Protein AF-A0A944MB82-F1 (afdb_monomer_lite)

Organism: NCBI:txid2792791

Sequence (77 aa):
MSGQESNKLRVNLNPISLEADLAYFGARLELVGEPETSYQAAQLKVYKALEAALEENLKRLRKKESRAKAKKEKSKD

Secondary structure (DSSP, 8-state):
--------------HHHHHHHHHHHHHHHHHH-S--SHHHHHHHHHHHHHHHHHHHHHHHHHHHHHHHHHHHHTT--

Radius of gyration: 18.88 Å; chains: 1; bounding box: 58×15×48 Å

pLDDT: mean 78.77, std 13.62, range [38.38, 91.94]

Structure (mmCIF, N/CA/C/O backbone):
data_AF-A0A944MB82-F1
#
_entry.id   AF-A0A944MB82-F1
#
loop_
_atom_site.group_PDB
_atom_site.id
_atom_site.type_symbol
_atom_site.label_atom_id
_atom_site.label_alt_id
_atom_site.label_comp_id
_atom_site.label_asym_id
_atom_site.label_entity_id
_atom_site.label_seq_id
_atom_site.pdbx_PDB_ins_code
_atom_site.Cartn_x
_atom_site.Cartn_y
_atom_site.Cartn_z
_atom_site.occupancy
_atom_site.B_iso_or_equiv
_atom_site.auth_seq_id
_atom_site.auth_comp_id
_atom_site.auth_asym_id
_atom_site.auth_atom_id
_atom_site.pdbx_PDB_model_num
ATOM 1 N N . MET A 1 1 ? 43.497 3.362 13.884 1.00 38.38 1 MET A N 1
ATOM 2 C CA . MET A 1 1 ? 42.094 3.523 14.319 1.00 38.38 1 MET A CA 1
ATOM 3 C C . MET A 1 1 ? 41.193 3.127 13.164 1.00 38.38 1 MET A C 1
ATOM 5 O O . MET A 1 1 ? 41.474 3.496 12.033 1.00 38.38 1 MET A O 1
ATOM 9 N N . SER A 1 2 ? 40.219 2.272 13.455 1.00 45.41 2 SER A N 1
ATOM 10 C CA . SER A 1 2 ? 39.380 1.498 12.535 1.00 45.41 2 SER A CA 1
ATOM 11 C C . SER A 1 2 ? 38.560 2.359 11.570 1.00 45.41 2 SER A C 1
ATOM 13 O O . SER A 1 2 ? 37.745 3.168 12.012 1.00 45.41 2 SER A O 1
ATOM 15 N N . GLY A 1 3 ? 38.721 2.130 10.264 1.00 47.19 3 GLY A N 1
ATOM 16 C CA . GLY A 1 3 ? 37.773 2.590 9.254 1.00 47.19 3 GLY A CA 1
ATOM 17 C C . GLY A 1 3 ? 36.439 1.880 9.463 1.00 47.19 3 GLY A C 1
ATOM 18 O O . GLY A 1 3 ? 36.345 0.669 9.280 1.00 47.19 3 GLY A O 1
ATOM 19 N N . GLN A 1 4 ? 35.423 2.619 9.906 1.00 50.88 4 GLN A N 1
ATOM 20 C CA . GLN A 1 4 ? 34.048 2.134 9.936 1.00 50.88 4 GLN A CA 1
ATOM 21 C C . GLN A 1 4 ? 33.567 1.962 8.490 1.00 50.88 4 GLN A C 1
ATOM 23 O O . GLN A 1 4 ? 33.057 2.894 7.868 1.00 50.88 4 GLN A O 1
ATOM 28 N N . GLU A 1 5 ? 33.755 0.754 7.961 1.00 51.34 5 GLU A N 1
ATOM 29 C CA . GLU A 1 5 ? 33.024 0.220 6.815 1.00 51.34 5 GLU A CA 1
ATOM 30 C C . GLU A 1 5 ? 31.534 0.456 7.076 1.00 51.34 5 GLU A C 1
ATOM 32 O O . GLU A 1 5 ? 30.905 -0.172 7.933 1.00 51.34 5 GLU A O 1
ATOM 37 N N . SER A 1 6 ? 30.971 1.445 6.388 1.00 54.53 6 SER A N 1
ATOM 38 C CA . SER A 1 6 ? 29.556 1.760 6.475 1.00 54.53 6 SER A CA 1
ATOM 39 C C . SER A 1 6 ? 28.818 0.619 5.789 1.00 54.53 6 SER A C 1
ATOM 41 O O . SER A 1 6 ? 28.627 0.634 4.573 1.00 54.53 6 SER A O 1
ATOM 43 N N . ASN A 1 7 ? 28.424 -0.381 6.583 1.00 48.03 7 ASN A N 1
ATOM 44 C CA . ASN A 1 7 ? 27.521 -1.467 6.218 1.00 48.03 7 ASN A CA 1
ATOM 45 C C . ASN A 1 7 ? 26.159 -0.874 5.829 1.00 48.03 7 ASN A C 1
ATOM 47 O O . ASN A 1 7 ? 25.171 -0.941 6.557 1.00 48.03 7 ASN A O 1
ATOM 51 N N . LYS A 1 8 ? 26.099 -0.235 4.658 1.00 55.62 8 LYS A N 1
ATOM 52 C CA . LYS A 1 8 ? 24.851 0.081 3.980 1.00 55.62 8 LYS A CA 1
ATOM 53 C C . LYS A 1 8 ? 24.272 -1.263 3.585 1.00 55.62 8 LYS A C 1
ATOM 55 O O . LYS A 1 8 ? 24.630 -1.796 2.536 1.00 55.62 8 LYS A O 1
ATOM 60 N N . LEU A 1 9 ? 23.404 -1.801 4.440 1.00 55.25 9 LEU A N 1
ATOM 61 C CA . LEU A 1 9 ? 22.486 -2.878 4.100 1.00 55.25 9 LEU A CA 1
ATOM 62 C C . LEU A 1 9 ? 21.777 -2.454 2.814 1.00 55.25 9 LEU A C 1
ATOM 64 O O . LEU A 1 9 ? 20.876 -1.614 2.816 1.00 55.25 9 LEU A O 1
ATOM 68 N N . ARG A 1 10 ? 22.269 -2.955 1.681 1.00 56.78 10 ARG A N 1
ATOM 69 C CA . ARG A 1 10 ? 21.647 -2.728 0.385 1.00 56.78 10 ARG A CA 1
ATOM 70 C C . ARG A 1 10 ? 20.409 -3.601 0.379 1.00 56.78 10 ARG A C 1
ATOM 72 O O . ARG A 1 10 ? 20.475 -4.767 0.010 1.00 56.78 10 ARG A O 1
ATOM 79 N N . VAL A 1 11 ? 19.299 -3.034 0.841 1.00 63.09 11 VAL A N 1
ATOM 80 C CA . VAL A 1 11 ? 17.988 -3.658 0.701 1.00 63.09 11 VAL A CA 1
ATOM 81 C C . VAL A 1 11 ? 17.751 -3.813 -0.796 1.00 63.09 11 VAL A C 1
ATOM 83 O O . VAL A 1 11 ? 17.611 -2.828 -1.525 1.00 63.09 11 VAL A O 1
ATOM 86 N N . ASN A 1 12 ? 17.817 -5.054 -1.272 1.00 66.38 12 ASN A N 1
ATOM 87 C CA . ASN A 1 12 ? 17.579 -5.367 -2.667 1.00 66.38 12 ASN A CA 1
ATOM 88 C C . ASN A 1 12 ? 16.064 -5.397 -2.870 1.00 66.38 12 ASN A C 1
ATOM 90 O O . ASN A 1 12 ? 15.413 -6.417 -2.668 1.00 66.38 12 ASN A O 1
ATOM 94 N N . LEU A 1 13 ? 15.499 -4.228 -3.158 1.00 69.94 13 LEU A N 1
ATOM 95 C CA . LEU A 1 13 ? 14.067 -4.060 -3.350 1.00 69.94 13 LEU A CA 1
ATOM 96 C C . LEU A 1 13 ? 13.648 -4.739 -4.660 1.00 69.94 13 LEU A C 1
ATOM 98 O O . LEU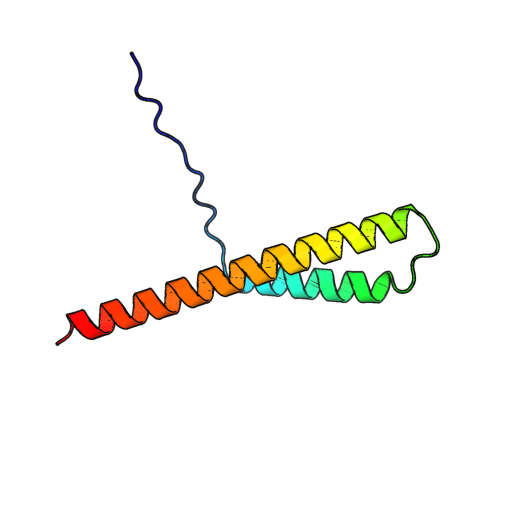 A 1 13 ? 13.989 -4.261 -5.743 1.00 69.94 13 LEU A O 1
ATOM 102 N N . ASN A 1 14 ? 12.930 -5.857 -4.551 1.00 81.06 14 ASN A N 1
ATOM 103 C CA . ASN A 1 14 ? 12.345 -6.564 -5.685 1.00 81.06 14 ASN A CA 1
ATOM 104 C C . ASN A 1 14 ? 11.026 -5.877 -6.095 1.00 81.06 14 ASN A C 1
ATOM 106 O O . ASN A 1 14 ? 10.116 -5.817 -5.264 1.00 81.06 14 ASN A O 1
ATOM 110 N N . PRO A 1 15 ? 10.883 -5.395 -7.345 1.00 78.25 15 PRO A N 1
ATOM 111 C CA . PRO A 1 15 ? 9.647 -4.777 -7.823 1.00 78.25 15 PRO A CA 1
ATOM 112 C C . PRO A 1 15 ? 8.400 -5.651 -7.639 1.00 78.25 15 PRO A C 1
ATOM 114 O O . PRO A 1 15 ? 7.367 -5.133 -7.235 1.00 78.25 15 PRO A O 1
ATOM 117 N N . ILE A 1 16 ? 8.505 -6.969 -7.850 1.00 83.25 16 ILE A N 1
ATOM 118 C CA . ILE A 1 16 ? 7.369 -7.899 -7.711 1.00 83.25 16 ILE A CA 1
ATOM 119 C C . ILE A 1 16 ? 6.898 -7.966 -6.254 1.00 83.25 16 ILE A C 1
ATOM 121 O O . ILE A 1 16 ? 5.702 -7.949 -5.983 1.00 83.25 16 ILE A O 1
ATOM 125 N N . SER A 1 17 ? 7.835 -8.014 -5.303 1.00 85.25 17 SER A N 1
ATOM 126 C CA . SER A 1 17 ? 7.502 -8.021 -3.875 1.00 85.25 17 SER A CA 1
ATOM 127 C C . SER A 1 17 ? 6.829 -6.713 -3.456 1.00 85.25 17 SER A C 1
ATOM 129 O O . SER 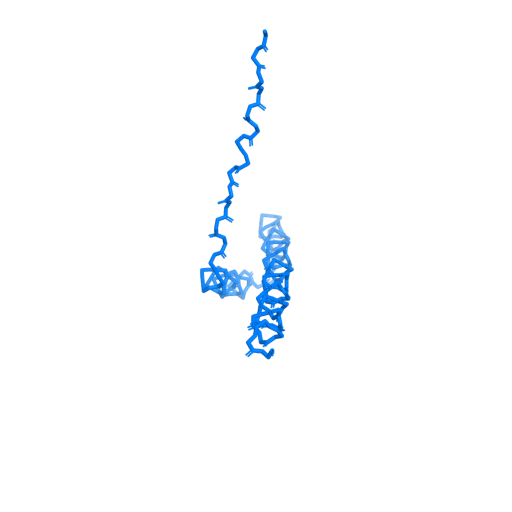A 1 17 ? 5.833 -6.744 -2.747 1.00 85.25 17 SER A O 1
ATOM 131 N N . LEU A 1 18 ? 7.317 -5.576 -3.962 1.00 83.94 18 LEU A N 1
ATOM 132 C CA . LEU A 1 18 ? 6.709 -4.269 -3.697 1.00 83.94 18 LEU A CA 1
ATOM 133 C C . LEU A 1 18 ? 5.290 -4.149 -4.275 1.00 83.94 18 LEU A C 1
ATOM 135 O O . LEU A 1 18 ? 4.425 -3.545 -3.650 1.00 83.94 18 LEU A O 1
ATOM 139 N N . GLU A 1 19 ? 5.042 -4.715 -5.457 1.00 84.88 19 GLU A N 1
ATOM 140 C CA . GLU A 1 19 ? 3.708 -4.743 -6.069 1.00 84.88 19 GLU A CA 1
ATOM 141 C C . GLU A 1 19 ? 2.735 -5.633 -5.277 1.00 84.88 19 GLU A C 1
ATOM 143 O O . GLU A 1 19 ? 1.576 -5.262 -5.097 1.00 84.88 19 GLU A O 1
ATOM 148 N N . ALA A 1 20 ? 3.207 -6.764 -4.742 1.00 89.06 20 ALA A N 1
ATOM 149 C CA . ALA A 1 20 ? 2.411 -7.616 -3.858 1.00 89.06 20 ALA A CA 1
ATOM 150 C C . ALA A 1 20 ? 2.065 -6.915 -2.532 1.00 89.06 20 ALA A C 1
ATOM 152 O O . ALA A 1 20 ? 0.915 -6.973 -2.093 1.00 89.06 20 ALA A O 1
ATOM 153 N N . ASP A 1 21 ? 3.030 -6.212 -1.931 1.00 86.75 21 ASP A N 1
ATOM 154 C CA . ASP A 1 21 ? 2.811 -5.430 -0.710 1.00 86.75 21 ASP A CA 1
ATOM 155 C C . ASP A 1 21 ? 1.763 -4.329 -0.943 1.00 86.75 21 ASP A C 1
ATOM 157 O O . ASP A 1 21 ? 0.845 -4.166 -0.138 1.00 86.75 21 ASP A O 1
ATOM 161 N N . LEU A 1 22 ? 1.841 -3.618 -2.075 1.00 86.25 22 LEU A N 1
ATOM 162 C CA . LEU A 1 22 ? 0.831 -2.630 -2.468 1.00 86.25 22 LEU A CA 1
ATOM 163 C C . LEU A 1 22 ? -0.564 -3.246 -2.602 1.00 86.25 22 LEU A C 1
ATOM 165 O O . LEU A 1 22 ? -1.518 -2.713 -2.039 1.00 86.25 22 LEU A O 1
ATOM 169 N N . ALA A 1 23 ? -0.688 -4.379 -3.299 1.00 88.31 23 ALA A N 1
ATOM 170 C CA . ALA A 1 23 ? -1.973 -5.057 -3.465 1.00 88.31 23 ALA A CA 1
ATOM 171 C C . ALA A 1 23 ? -2.576 -5.491 -2.117 1.00 88.31 23 ALA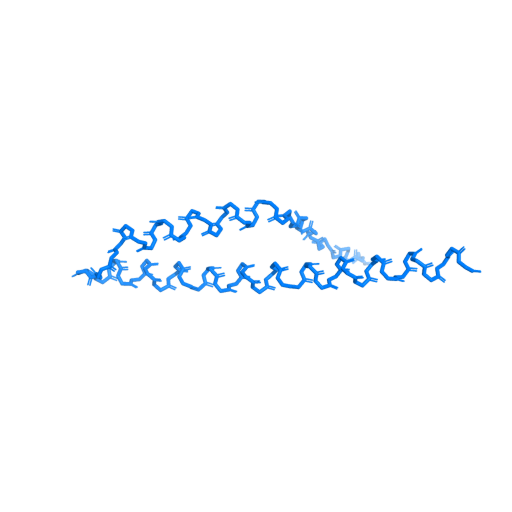 A C 1
ATOM 173 O O . ALA A 1 23 ? -3.776 -5.325 -1.888 1.00 88.31 23 ALA A O 1
ATOM 174 N N . TYR A 1 24 ? -1.744 -5.995 -1.199 1.00 89.19 24 TYR A N 1
ATOM 175 C CA . TYR A 1 24 ? -2.171 -6.346 0.155 1.00 89.19 24 TYR A CA 1
ATOM 176 C C . TYR A 1 24 ? -2.677 -5.125 0.933 1.00 89.19 24 TYR A C 1
ATOM 178 O O . TYR A 1 24 ? -3.739 -5.187 1.558 1.00 89.19 24 TYR A O 1
ATOM 186 N N . PHE A 1 25 ? -1.947 -4.006 0.891 1.00 83.81 25 PHE A N 1
ATOM 187 C CA . PHE A 1 25 ? -2.366 -2.790 1.586 1.00 83.81 25 PHE A CA 1
ATOM 188 C C . PHE A 1 25 ? -3.636 -2.188 0.986 1.00 83.81 25 PHE A C 1
ATOM 190 O O . PHE A 1 25 ? -4.517 -1.809 1.755 1.00 83.81 25 PHE A O 1
ATOM 197 N N . GLY A 1 26 ? -3.781 -2.187 -0.342 1.00 84.00 26 GLY A N 1
ATOM 198 C CA . GLY A 1 26 ? -5.012 -1.769 -1.017 1.00 84.00 26 GLY A CA 1
ATOM 199 C C . GLY A 1 26 ? -6.226 -2.583 -0.560 1.00 84.00 26 GLY A C 1
ATOM 200 O O . GLY A 1 26 ? -7.209 -2.016 -0.087 1.00 84.00 26 GLY A O 1
ATOM 201 N N . ALA A 1 27 ? -6.120 -3.916 -0.565 1.00 89.25 27 ALA A N 1
ATOM 202 C CA . ALA A 1 27 ? -7.190 -4.791 -0.076 1.00 89.25 27 ALA A CA 1
ATOM 203 C C . ALA A 1 27 ? -7.497 -4.570 1.418 1.00 89.25 27 ALA A C 1
ATOM 205 O O . ALA A 1 27 ? -8.651 -4.610 1.850 1.00 89.25 27 ALA A O 1
ATOM 206 N N . ARG A 1 28 ? -6.469 -4.314 2.240 1.00 84.94 28 ARG A N 1
ATOM 207 C CA . ARG A 1 28 ? -6.657 -4.035 3.670 1.00 84.94 28 ARG A CA 1
ATOM 208 C C . ARG A 1 28 ? -7.344 -2.693 3.908 1.00 84.94 28 ARG A C 1
ATOM 210 O O . ARG A 1 28 ? -8.143 -2.594 4.835 1.00 84.94 28 ARG A O 1
ATOM 217 N N . LEU A 1 29 ? -7.040 -1.688 3.092 1.00 83.75 29 LEU A N 1
ATOM 218 C CA . LEU A 1 29 ? -7.688 -0.381 3.123 1.00 83.75 29 LEU A CA 1
ATOM 219 C C . LEU A 1 29 ? -9.168 -0.476 2.748 1.00 83.75 29 LEU A C 1
ATOM 221 O O . LEU A 1 29 ? -9.998 0.091 3.458 1.00 83.75 29 LEU A O 1
ATOM 225 N N . GLU A 1 30 ? -9.501 -1.242 1.709 1.00 87.12 30 GLU A N 1
ATOM 226 C CA . GLU A 1 30 ? -10.894 -1.521 1.337 1.00 87.12 30 GLU A CA 1
ATOM 227 C C . GLU A 1 30 ? -11.661 -2.209 2.472 1.00 87.12 30 GLU A C 1
ATOM 229 O O . GLU A 1 30 ? -12.802 -1.847 2.749 1.00 87.12 30 GLU A O 1
ATOM 234 N N . LEU A 1 31 ? -11.021 -3.144 3.184 1.00 86.19 31 LEU A N 1
ATOM 235 C CA . LEU A 1 31 ? -11.637 -3.828 4.324 1.00 86.19 31 LEU A CA 1
ATOM 236 C C . LEU A 1 31 ? -11.864 -2.904 5.534 1.00 86.19 31 LEU A C 1
ATOM 238 O O . LEU A 1 31 ? -12.809 -3.110 6.290 1.00 86.19 31 LEU A O 1
ATOM 242 N N . VAL A 1 32 ? -10.980 -1.925 5.763 1.00 84.00 32 VAL A N 1
ATOM 243 C CA . VAL A 1 32 ? -11.132 -0.958 6.867 1.00 84.00 32 VAL A CA 1
ATOM 244 C C . VAL A 1 32 ? -12.296 0.001 6.605 1.00 84.00 32 VAL A C 1
ATOM 246 O O . VAL A 1 32 ? -12.956 0.392 7.563 1.00 84.00 32 VAL A O 1
ATOM 249 N N . GLY A 1 33 ? -12.565 0.354 5.344 1.00 80.94 33 GLY A N 1
ATOM 250 C CA . GLY A 1 33 ? -13.697 1.205 4.975 1.00 80.94 33 GLY A CA 1
ATOM 251 C C . GLY A 1 33 ? -13.678 2.575 5.668 1.00 80.94 33 GLY A C 1
ATOM 252 O O . GLY A 1 33 ? -12.621 3.200 5.815 1.00 80.94 33 GLY A O 1
ATOM 253 N N . GLU A 1 34 ? -14.852 3.054 6.089 1.00 87.56 34 GLU A N 1
ATOM 254 C CA . GLU A 1 34 ? -14.957 4.248 6.932 1.00 87.56 34 GLU A CA 1
ATOM 255 C C . GLU A 1 34 ? -14.582 3.908 8.385 1.00 87.56 34 GLU A C 1
ATOM 257 O O . GLU A 1 34 ? -15.192 3.029 8.992 1.00 87.56 34 GLU A O 1
ATOM 262 N N . PRO A 1 35 ? -13.571 4.575 8.968 1.00 86.94 35 PRO A N 1
ATOM 263 C CA . PRO A 1 35 ? -13.101 4.237 10.301 1.00 86.94 35 PRO A CA 1
ATOM 264 C C . PRO A 1 35 ? -14.098 4.690 11.373 1.00 86.94 35 PRO A C 1
ATOM 266 O O . PRO A 1 35 ? -14.334 5.882 11.556 1.00 86.94 35 PRO A O 1
ATOM 269 N N . GLU A 1 36 ? -14.596 3.737 12.152 1.00 91.19 36 GLU A N 1
ATOM 270 C CA . GLU A 1 36 ? -15.510 3.965 13.279 1.00 91.19 36 GLU A CA 1
ATOM 271 C C . GLU A 1 36 ? -14.757 4.219 14.594 1.00 91.19 36 GLU A C 1
ATOM 273 O O . GLU A 1 36 ? -15.292 4.782 15.549 1.00 91.19 36 GLU A O 1
ATOM 278 N N . THR A 1 37 ? -13.486 3.813 14.656 1.00 91.94 37 THR A N 1
ATOM 279 C CA . THR A 1 37 ? -12.638 3.934 15.849 1.00 91.94 37 THR A CA 1
ATOM 280 C C . THR A 1 37 ? -11.358 4.718 15.572 1.00 91.94 37 THR A C 1
ATOM 282 O O . THR A 1 37 ? -10.829 4.743 14.458 1.00 91.94 37 THR A O 1
ATOM 285 N N . SER A 1 38 ? -10.783 5.305 16.626 1.00 90.94 38 SER A N 1
ATOM 286 C CA . SER A 1 38 ? -9.469 5.961 16.561 1.00 90.94 38 SER A CA 1
ATOM 287 C C . SER A 1 38 ? -8.361 5.010 16.097 1.00 90.94 38 SER A C 1
ATOM 289 O O . SER A 1 38 ? -7.438 5.424 15.394 1.00 90.94 38 SER A O 1
ATOM 291 N N . TYR A 1 39 ? -8.476 3.725 16.437 1.00 88.25 39 TYR A N 1
ATOM 292 C CA . TYR A 1 39 ? -7.550 2.686 16.005 1.00 88.25 39 TYR A CA 1
ATOM 293 C C . TYR A 1 39 ? -7.637 2.424 14.496 1.00 88.25 39 TYR A C 1
ATOM 295 O O . TYR A 1 39 ? -6.611 2.438 13.817 1.00 88.25 39 TYR A O 1
ATOM 303 N N . GLN A 1 40 ? -8.844 2.270 13.944 1.00 88.06 40 GLN A N 1
ATOM 304 C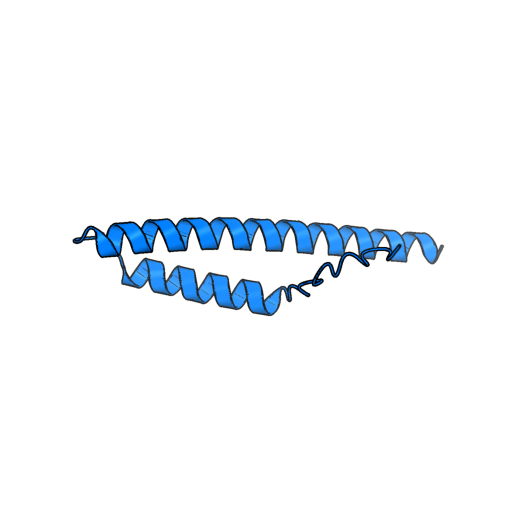 CA . GLN A 1 40 ? -9.041 2.134 12.494 1.00 88.06 40 GLN A CA 1
ATOM 305 C C . GLN A 1 40 ? -8.581 3.391 11.745 1.00 88.06 40 GLN A C 1
ATOM 307 O O . GLN A 1 40 ? -7.922 3.288 10.712 1.00 88.06 40 GLN A O 1
ATOM 312 N N . ALA A 1 41 ? -8.833 4.585 12.294 1.00 89.56 41 ALA A N 1
ATOM 313 C CA . ALA A 1 41 ? -8.348 5.836 11.712 1.00 89.56 41 ALA A CA 1
ATOM 314 C C . ALA A 1 41 ? -6.809 5.909 11.689 1.00 89.56 41 ALA A C 1
ATOM 316 O O . ALA A 1 41 ? -6.220 6.408 10.727 1.00 89.56 41 ALA A O 1
ATOM 317 N N . ALA A 1 42 ? -6.140 5.398 12.727 1.00 91.38 42 ALA A N 1
ATOM 318 C CA . ALA A 1 42 ? -4.684 5.283 12.755 1.00 91.38 42 ALA A CA 1
ATOM 319 C C . ALA A 1 42 ? -4.175 4.252 11.734 1.00 91.38 42 ALA A C 1
ATOM 321 O O . ALA A 1 42 ? -3.242 4.556 10.991 1.00 91.38 42 ALA A O 1
ATOM 322 N N . GLN A 1 43 ? -4.813 3.079 11.635 1.00 87.62 43 GLN A N 1
ATOM 323 C CA . GLN A 1 43 ? -4.485 2.065 10.626 1.00 87.62 43 GLN A CA 1
ATOM 324 C C . GLN A 1 43 ? -4.598 2.625 9.204 1.00 87.62 43 GLN A C 1
ATOM 326 O O . GLN A 1 43 ? -3.659 2.502 8.422 1.00 87.62 43 GLN A O 1
ATOM 331 N N . LEU A 1 44 ? -5.699 3.315 8.898 1.00 89.25 44 LEU A N 1
ATOM 332 C CA . LEU A 1 44 ? -5.933 3.967 7.609 1.00 89.25 44 LEU A CA 1
ATOM 333 C C . LEU A 1 44 ? -4.805 4.948 7.252 1.00 89.25 44 LEU A C 1
ATOM 335 O O . LEU A 1 44 ? -4.298 4.934 6.132 1.00 89.25 44 LEU A O 1
ATOM 339 N N . LYS A 1 45 ? -4.376 5.783 8.208 1.00 91.25 45 LYS A N 1
ATOM 340 C CA . LYS A 1 45 ? -3.263 6.728 8.006 1.00 91.25 45 LYS A CA 1
ATOM 3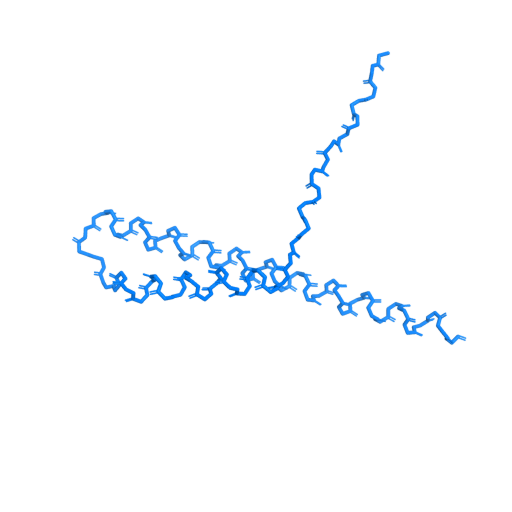41 C C . LYS A 1 45 ? -1.942 6.015 7.727 1.00 91.25 45 LYS A C 1
ATOM 343 O O . LYS A 1 45 ? -1.208 6.433 6.835 1.00 91.25 45 LYS A O 1
ATOM 348 N N . VAL A 1 46 ? -1.643 4.956 8.477 1.00 90.12 46 VAL A N 1
ATOM 349 C CA . VAL A 1 46 ? -0.404 4.183 8.320 1.00 90.12 46 VAL A CA 1
ATOM 350 C C . VAL A 1 46 ? -0.365 3.488 6.963 1.00 90.12 46 VAL A C 1
ATOM 352 O O . VAL A 1 46 ? 0.637 3.600 6.262 1.00 90.12 46 VAL A O 1
ATOM 355 N N . TYR A 1 47 ? -1.450 2.829 6.557 1.00 87.19 47 TYR A N 1
ATOM 356 C CA . TYR A 1 47 ? -1.501 2.140 5.268 1.00 87.19 47 TYR A CA 1
ATOM 357 C C . TYR A 1 47 ? -1.385 3.102 4.088 1.00 87.19 47 TYR A C 1
ATOM 359 O O . TYR A 1 47 ? -0.592 2.840 3.193 1.00 87.19 47 TYR A O 1
ATOM 367 N N . LYS A 1 48 ? -2.054 4.262 4.132 1.00 88.25 48 LYS A N 1
ATOM 368 C CA . LYS A 1 48 ? -1.886 5.306 3.104 1.00 88.25 48 LYS A CA 1
ATOM 369 C C . LYS A 1 48 ? -0.448 5.826 3.024 1.00 88.25 48 LYS A C 1
ATOM 371 O O . LYS A 1 48 ? 0.072 6.058 1.937 1.00 88.25 48 LYS A O 1
ATOM 376 N N . ALA A 1 49 ? 0.208 6.016 4.170 1.00 90.81 49 ALA A N 1
ATOM 377 C CA . ALA A 1 49 ? 1.603 6.453 4.199 1.00 90.81 49 ALA A CA 1
ATOM 378 C C . ALA A 1 49 ? 2.555 5.386 3.629 1.00 90.81 49 ALA A C 1
ATOM 380 O O . ALA A 1 49 ? 3.493 5.721 2.905 1.00 90.81 49 ALA A O 1
ATOM 381 N N . LEU A 1 50 ? 2.304 4.110 3.937 1.00 87.81 50 LEU A N 1
ATOM 382 C CA . LEU A 1 50 ? 3.058 2.978 3.396 1.00 87.81 50 LEU A CA 1
ATOM 383 C C . LEU A 1 50 ? 2.864 2.841 1.886 1.00 87.81 50 LEU A C 1
ATOM 385 O O . LEU A 1 50 ? 3.853 2.739 1.167 1.00 87.81 50 LEU A O 1
ATOM 389 N N . GLU A 1 51 ? 1.622 2.894 1.408 1.00 85.81 51 GLU A N 1
ATOM 390 C CA . GLU A 1 51 ? 1.276 2.843 -0.014 1.00 85.81 51 GLU A CA 1
ATOM 391 C C . GLU A 1 51 ? 2.040 3.914 -0.803 1.00 85.81 51 GLU A C 1
ATOM 393 O O . GLU A 1 51 ? 2.820 3.586 -1.698 1.00 85.81 51 GLU A O 1
ATOM 398 N N . ALA A 1 52 ? 1.953 5.179 -0.379 1.00 89.25 52 ALA A N 1
ATOM 399 C CA . ALA A 1 52 ? 2.665 6.282 -1.025 1.00 89.25 52 ALA A CA 1
ATOM 400 C C . ALA A 1 52 ? 4.196 6.084 -1.041 1.00 89.25 52 ALA A C 1
ATOM 402 O O . ALA A 1 52 ? 4.865 6.367 -2.041 1.00 89.25 52 ALA A O 1
ATOM 403 N N . ALA A 1 53 ? 4.773 5.577 0.055 1.00 88.94 53 ALA A N 1
ATOM 404 C CA . ALA A 1 53 ? 6.207 5.304 0.133 1.00 88.94 53 ALA A CA 1
ATOM 405 C C . ALA A 1 53 ? 6.636 4.160 -0.806 1.00 88.94 53 ALA A C 1
ATOM 407 O O . ALA A 1 53 ? 7.711 4.218 -1.416 1.00 88.94 53 ALA A O 1
ATOM 408 N N . LEU A 1 54 ? 5.818 3.115 -0.940 1.00 85.94 54 LEU A N 1
ATOM 409 C CA . LEU A 1 54 ? 6.081 1.985 -1.833 1.00 85.94 54 LEU A CA 1
ATOM 410 C C . LEU A 1 54 ? 5.950 2.389 -3.303 1.00 85.94 54 LEU A C 1
ATOM 412 O O . LEU A 1 54 ? 6.837 2.072 -4.101 1.00 85.94 54 LEU A O 1
ATOM 416 N N . GLU A 1 55 ? 4.918 3.158 -3.652 1.00 87.94 55 GLU A N 1
ATOM 417 C CA . GLU A 1 55 ? 4.742 3.721 -4.994 1.00 87.94 55 GLU A CA 1
ATOM 418 C C . GLU A 1 55 ? 5.931 4.594 -5.406 1.00 87.94 55 GLU A C 1
ATOM 420 O O . GLU A 1 55 ? 6.460 4.471 -6.520 1.00 87.94 55 GLU A O 1
ATOM 425 N N . GLU A 1 56 ? 6.410 5.452 -4.500 1.00 90.50 56 GLU A N 1
ATOM 426 C CA . GLU A 1 56 ? 7.582 6.280 -4.761 1.00 90.50 56 GLU A CA 1
ATOM 427 C C . GLU A 1 56 ? 8.829 5.419 -5.019 1.00 90.50 56 GLU A C 1
ATOM 429 O O . GLU A 1 56 ? 9.584 5.671 -5.970 1.00 90.50 56 GLU A O 1
ATOM 434 N N . ASN A 1 57 ? 9.041 4.380 -4.209 1.00 85.94 57 ASN A N 1
ATOM 435 C CA . ASN A 1 57 ? 10.160 3.458 -4.385 1.00 85.94 57 ASN A CA 1
ATOM 436 C C . ASN A 1 57 ? 10.076 2.695 -5.713 1.00 85.94 57 ASN A C 1
ATOM 438 O O . ASN A 1 57 ? 11.080 2.623 -6.430 1.00 85.94 57 ASN A O 1
ATOM 442 N N . LEU A 1 58 ? 8.895 2.211 -6.105 1.00 84.00 58 LEU A N 1
ATOM 443 C CA . LEU A 1 58 ? 8.680 1.570 -7.407 1.00 84.00 58 LEU A CA 1
ATOM 444 C C . LEU A 1 58 ? 8.967 2.524 -8.565 1.00 84.00 58 LEU A C 1
ATOM 446 O O . LEU A 1 58 ? 9.678 2.167 -9.509 1.00 84.00 58 LEU A O 1
ATOM 450 N N . LYS A 1 59 ? 8.494 3.772 -8.487 1.00 87.94 59 LYS A N 1
ATOM 451 C CA . LYS A 1 59 ? 8.769 4.794 -9.506 1.00 87.94 59 LYS A CA 1
ATOM 452 C C . LYS A 1 59 ? 10.269 5.065 -9.642 1.00 87.94 59 LYS A C 1
ATOM 454 O O . LYS A 1 59 ? 10.787 5.174 -10.759 1.00 87.94 59 LYS A O 1
ATOM 459 N N . ARG A 1 60 ? 10.988 5.146 -8.518 1.00 88.00 60 ARG A N 1
ATOM 460 C CA . ARG A 1 60 ? 12.452 5.315 -8.488 1.00 88.00 60 ARG A CA 1
ATOM 461 C C . ARG A 1 60 ? 13.175 4.102 -9.079 1.00 88.00 60 ARG A C 1
ATOM 463 O O . ARG A 1 60 ? 14.094 4.294 -9.879 1.00 88.00 60 ARG A O 1
ATOM 470 N N . LEU A 1 61 ? 12.751 2.882 -8.742 1.00 84.25 61 LEU A N 1
ATOM 471 C CA . LEU A 1 61 ? 13.303 1.635 -9.286 1.00 84.25 61 LEU A CA 1
ATOM 472 C C . LEU A 1 61 ? 13.116 1.554 -10.802 1.00 84.25 61 LEU A C 1
ATOM 474 O O . LEU A 1 61 ? 14.104 1.437 -11.526 1.00 84.25 61 LEU A O 1
ATOM 478 N N . ARG A 1 62 ? 11.891 1.755 -11.301 1.00 85.00 62 ARG A N 1
ATOM 479 C CA . ARG A 1 62 ? 11.583 1.745 -12.743 1.00 85.00 62 ARG A CA 1
ATOM 480 C C . ARG A 1 62 ? 12.395 2.793 -13.516 1.00 85.00 62 ARG A C 1
ATOM 482 O O . ARG A 1 62 ? 12.919 2.513 -14.594 1.00 85.00 62 ARG A O 1
ATOM 489 N N . LYS A 1 63 ? 12.587 3.993 -12.949 1.00 85.75 63 LYS A N 1
ATOM 490 C CA . LYS A 1 63 ? 13.442 5.044 -13.543 1.00 85.75 63 LYS A CA 1
ATOM 491 C C . LYS A 1 63 ? 14.928 4.666 -13.560 1.00 85.75 63 LYS A C 1
ATOM 493 O O . LYS A 1 63 ? 15.667 5.081 -14.454 1.00 85.75 63 LYS A O 1
ATOM 498 N N . LYS A 1 64 ? 15.397 3.917 -12.561 1.00 83.44 64 LYS A N 1
ATOM 499 C CA . LYS A 1 64 ? 16.775 3.415 -12.511 1.00 83.44 64 LYS A CA 1
ATOM 500 C C . LYS A 1 64 ? 16.992 2.313 -13.549 1.00 83.44 64 LYS A C 1
ATOM 502 O O . LYS A 1 64 ? 18.008 2.343 -14.240 1.00 83.44 64 LYS A O 1
ATOM 507 N N . GLU A 1 65 ? 16.034 1.404 -13.700 1.00 82.12 65 GLU A N 1
ATOM 508 C CA . GLU A 1 65 ? 16.069 0.345 -14.712 1.00 82.12 65 GLU A CA 1
ATOM 509 C C . GLU A 1 65 ? 16.060 0.899 -16.138 1.00 82.12 65 GLU A C 1
ATOM 511 O O . GLU A 1 65 ? 16.888 0.489 -16.952 1.00 82.12 65 GLU A O 1
ATOM 516 N N . SER A 1 66 ? 15.197 1.873 -16.445 1.00 81.31 66 SER A N 1
ATOM 517 C CA . SER A 1 66 ? 15.154 2.485 -17.782 1.00 81.31 66 SER A CA 1
ATOM 518 C C . SER A 1 66 ? 16.469 3.183 -18.145 1.00 81.31 66 SER A C 1
ATOM 520 O O . SER A 1 66 ? 16.989 3.009 -19.247 1.00 81.31 66 SER A O 1
ATOM 522 N N . ARG A 1 67 ? 17.079 3.896 -17.189 1.00 79.62 67 ARG A N 1
ATOM 523 C CA . ARG A 1 67 ? 18.413 4.502 -17.357 1.00 79.62 67 ARG A CA 1
ATOM 524 C C . ARG A 1 67 ? 19.518 3.463 -17.540 1.00 79.62 67 ARG A C 1
ATOM 526 O O . ARG A 1 67 ? 20.449 3.705 -18.304 1.00 79.62 67 ARG A O 1
ATOM 533 N N . ALA A 1 68 ? 19.445 2.334 -16.834 1.00 79.38 68 ALA A N 1
ATOM 534 C CA . ALA A 1 68 ? 20.413 1.251 -16.978 1.00 79.38 68 ALA A CA 1
ATOM 535 C C . ALA A 1 68 ? 20.321 0.592 -18.363 1.00 79.38 68 ALA A C 1
ATOM 537 O O . ALA A 1 68 ? 21.355 0.362 -18.989 1.00 79.38 68 ALA A O 1
ATOM 538 N N . LYS A 1 69 ? 19.101 0.363 -18.871 1.00 76.25 69 LYS A N 1
ATOM 539 C CA . LYS A 1 69 ? 18.864 -0.162 -20.226 1.00 76.25 69 LYS A CA 1
ATOM 540 C C . LYS A 1 69 ? 19.424 0.777 -21.302 1.00 76.25 69 LYS A C 1
ATOM 542 O O . LYS A 1 69 ? 20.241 0.338 -22.103 1.00 76.25 69 LYS A O 1
ATOM 547 N N . ALA A 1 70 ? 19.124 2.077 -21.226 1.00 75.81 70 ALA A N 1
ATOM 548 C CA . ALA A 1 70 ? 19.614 3.071 -22.190 1.00 75.81 70 ALA A CA 1
ATOM 549 C C . ALA A 1 70 ? 21.154 3.196 -22.238 1.00 75.81 70 ALA A C 1
ATOM 551 O O . ALA A 1 70 ? 21.732 3.443 -23.293 1.00 75.81 70 ALA A O 1
ATOM 552 N N . LYS A 1 71 ? 21.848 3.016 -21.102 1.00 72.94 71 LYS A N 1
ATOM 553 C CA . LYS A 1 71 ? 23.324 2.995 -21.067 1.00 72.94 71 LYS A CA 1
ATOM 554 C C . LYS A 1 71 ? 23.921 1.746 -21.717 1.00 72.94 71 LYS A C 1
ATOM 556 O O . LYS A 1 71 ? 24.997 1.832 -22.300 1.00 72.94 71 LYS A O 1
ATOM 561 N N . LYS A 1 72 ? 23.245 0.601 -21.594 1.00 71.56 72 LYS A N 1
ATOM 562 C CA . LYS A 1 72 ? 23.683 -0.683 -22.161 1.00 71.56 72 LYS A CA 1
ATOM 563 C C . LYS A 1 72 ? 23.509 -0.737 -23.684 1.00 71.56 72 LYS A C 1
ATOM 565 O O . LYS A 1 72 ? 24.215 -1.482 -24.348 1.00 71.56 72 LYS A O 1
ATOM 570 N N . GLU A 1 73 ? 22.577 0.049 -24.211 1.00 69.25 73 GLU A N 1
ATOM 571 C CA . GLU A 1 73 ? 22.318 0.197 -25.646 1.00 69.25 73 GLU A CA 1
ATOM 572 C C . GLU A 1 73 ? 23.391 1.077 -26.309 1.00 69.25 73 GLU A C 1
ATOM 574 O O . GLU A 1 73 ? 24.041 0.636 -27.243 1.00 69.25 73 GLU A O 1
ATOM 579 N N . LYS A 1 74 ? 23.724 2.231 -25.709 1.00 65.69 74 LYS A N 1
ATOM 580 C CA . LYS A 1 74 ? 24.796 3.139 -26.180 1.00 65.69 74 LYS A CA 1
ATOM 581 C C . LYS A 1 74 ? 26.233 2.603 -26.093 1.00 65.69 74 LYS A C 1
ATOM 583 O O . LYS A 1 74 ? 27.153 3.303 -26.485 1.00 65.69 74 LYS A O 1
ATOM 588 N N . SER A 1 75 ? 26.446 1.445 -25.474 1.00 66.25 75 SER A N 1
ATOM 589 C CA . SER A 1 75 ? 27.773 0.818 -25.332 1.00 66.25 75 SER A CA 1
ATOM 590 C C . SER A 1 75 ? 27.956 -0.401 -26.242 1.00 66.25 75 SER A C 1
ATOM 592 O O . SER A 1 75 ? 28.967 -1.092 -26.138 1.00 66.25 75 SER A O 1
ATOM 594 N N . LYS A 1 76 ? 26.965 -0.683 -27.098 1.00 59.81 76 LYS A N 1
ATOM 595 C CA . LYS A 1 76 ? 27.016 -1.716 -28.138 1.00 59.81 76 LYS A CA 1
ATOM 596 C C .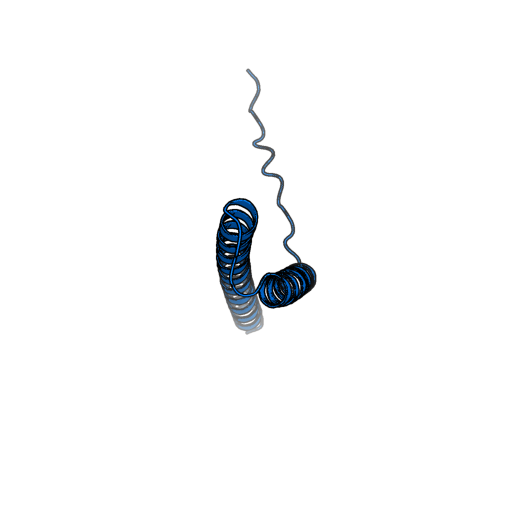 LYS A 1 76 ? 27.222 -1.154 -29.552 1.00 59.81 76 LYS A C 1
ATOM 598 O O . LYS A 1 76 ? 27.484 -1.959 -30.441 1.00 59.81 76 LYS A O 1
ATOM 603 N N . ASP A 1 77 ? 27.107 0.163 -29.720 1.00 51.44 77 ASP A N 1
ATOM 604 C CA . ASP A 1 77 ? 27.532 0.932 -30.900 1.00 51.44 77 ASP A CA 1
ATOM 605 C C . ASP A 1 77 ? 28.953 1.477 -30.685 1.00 51.44 77 ASP A C 1
ATOM 607 O O . ASP A 1 77 ? 29.723 1.530 -31.668 1.00 51.44 77 ASP A O 1
#

Foldseek 3Di:
DDDPPPPPVPPPDDLVVLVVLLVVLVVVLVVLPPPPDPVSVVSNVVSVVSNVVSVVVSVVVVVVVVVVVVVVVVVVD